Protein AF-A0A926DQU8-F1 (afdb_monomer_lite)

pLDDT: mean 70.8, std 18.69, range [37.03, 91.19]

Sequence (102 aa):
MAKAKTETKAEETNVTATGTEEAESFETAAEDNRVDYCLPMNLLTNDDTMEACVNGKVYQIRCGETVRIPKELAEVLDNAIAQKKKVDAMIKAREKKSVEIS

Foldseek 3Di:
DDDDDDDDDDDDDDDDDPDPPPPPPPPPPDPLQWDFAAAACPQDPQPDWDWDADPNDIDTHHHGDTDIGHPVVRVVSVVVSVVVVVVVVVVVVVVVVVVVVD

Organism: NCBI:txid2763657

Structure (mmCIF, N/CA/C/O backbone):
data_AF-A0A926DQU8-F1
#
_entry.id   AF-A0A926DQU8-F1
#
loop_
_atom_site.group_PDB
_atom_site.id
_atom_site.type_symbol
_atom_site.label_atom_id
_atom_site.label_alt_id
_atom_site.label_comp_id
_atom_site.label_asym_id
_atom_site.label_entity_id
_atom_site.label_seq_id
_atom_site.pdbx_PDB_ins_code
_atom_site.Cartn_x
_atom_site.Cartn_y
_atom_site.Cartn_z
_atom_site.occupancy
_atom_site.B_iso_or_equiv
_atom_site.auth_seq_id
_atom_site.auth_comp_id
_atom_site.auth_asym_id
_atom_site.auth_atom_id
_atom_site.pdbx_PDB_model_num
ATOM 1 N N . MET A 1 1 ? -36.649 47.539 63.763 1.00 37.03 1 MET A N 1
ATOM 2 C CA . MET A 1 1 ? -35.679 48.635 63.550 1.00 37.03 1 MET A CA 1
ATOM 3 C C . MET A 1 1 ? -34.281 48.036 63.510 1.00 37.03 1 MET A C 1
ATOM 5 O O . MET A 1 1 ? -33.989 47.175 64.326 1.00 37.03 1 MET A O 1
ATOM 9 N N . ALA A 1 2 ? -33.495 48.438 62.507 1.00 43.38 2 ALA A N 1
ATOM 10 C CA . ALA A 1 2 ? -32.094 48.072 62.245 1.00 43.38 2 ALA A CA 1
ATOM 11 C C . ALA A 1 2 ? -31.155 48.469 63.422 1.00 43.38 2 ALA A C 1
ATOM 13 O O . ALA A 1 2 ? -31.592 49.215 64.291 1.00 43.38 2 ALA A O 1
ATOM 14 N N . LYS A 1 3 ? -29.885 48.057 63.566 1.00 41.94 3 LYS A N 1
ATOM 15 C CA . LYS A 1 3 ? -28.731 47.998 62.639 1.00 41.94 3 LYS A CA 1
ATOM 16 C C . LYS A 1 3 ? -27.643 47.095 63.271 1.00 41.94 3 LYS A C 1
ATOM 18 O O . LYS A 1 3 ? -27.452 47.146 64.479 1.00 41.94 3 LYS A O 1
ATOM 23 N N . ALA A 1 4 ? -27.079 46.138 62.532 1.00 48.06 4 ALA A N 1
ATOM 24 C CA . ALA A 1 4 ? -25.745 46.165 61.902 1.00 48.06 4 ALA A CA 1
ATOM 25 C C . ALA A 1 4 ? -24.561 46.480 62.843 1.00 48.06 4 ALA A C 1
ATOM 27 O O . ALA A 1 4 ? -24.440 47.594 63.350 1.00 48.06 4 ALA A O 1
ATOM 28 N N . LYS A 1 5 ? -23.653 45.505 62.992 1.00 45.47 5 LYS A N 1
ATOM 29 C CA . LYS A 1 5 ? -22.332 45.657 63.610 1.00 45.47 5 LYS A CA 1
ATOM 30 C C . LYS A 1 5 ? -21.274 44.947 62.747 1.00 45.47 5 LYS A C 1
ATOM 32 O O . LYS A 1 5 ? -21.399 43.755 62.497 1.00 45.47 5 LYS A O 1
ATOM 37 N N . THR A 1 6 ? -20.263 45.733 62.363 1.00 45.09 6 THR A N 1
ATOM 38 C CA . THR A 1 6 ? -18.820 45.408 62.277 1.00 45.09 6 THR A CA 1
ATOM 39 C C . THR A 1 6 ? -18.296 44.387 61.251 1.00 45.09 6 THR A C 1
ATOM 41 O O . THR A 1 6 ? -18.389 43.184 61.440 1.00 45.09 6 THR A O 1
ATOM 44 N N . GLU A 1 7 ? -17.691 44.939 60.191 1.00 43.81 7 GLU A N 1
ATOM 45 C CA . GLU A 1 7 ? -16.244 44.906 59.869 1.00 43.81 7 GLU A CA 1
ATOM 46 C C . GLU A 1 7 ? -15.446 43.578 59.837 1.00 43.81 7 GLU A C 1
ATOM 48 O O . GLU A 1 7 ? -15.145 42.976 60.857 1.00 43.81 7 GLU A O 1
ATOM 53 N N . THR A 1 8 ? -14.956 43.291 58.620 1.00 38.62 8 THR A N 1
ATOM 54 C CA . THR A 1 8 ? -13.529 43.144 58.244 1.00 38.62 8 THR A CA 1
ATOM 55 C C . THR A 1 8 ? -12.752 41.852 58.581 1.00 38.62 8 THR A C 1
ATOM 57 O O . THR A 1 8 ? -12.246 41.670 59.677 1.00 38.62 8 THR A O 1
ATOM 60 N N . LYS A 1 9 ? -12.516 41.083 57.499 1.00 43.66 9 LYS A N 1
ATOM 61 C CA . LYS A 1 9 ? -11.276 40.399 57.044 1.00 43.66 9 LYS A CA 1
ATOM 62 C C . LYS A 1 9 ? -10.575 39.366 57.953 1.00 43.66 9 LYS A C 1
ATOM 64 O O . LYS A 1 9 ? -9.826 39.734 58.847 1.00 43.66 9 LYS A O 1
ATOM 69 N N . ALA A 1 10 ? -10.616 38.106 57.514 1.00 39.53 10 ALA A N 1
ATOM 70 C CA . ALA A 1 10 ? -9.487 37.160 57.439 1.00 39.53 10 ALA A CA 1
ATOM 71 C C . ALA A 1 10 ? -9.905 36.053 56.445 1.00 39.53 10 ALA A C 1
ATOM 73 O O . ALA A 1 10 ? -10.998 35.520 56.565 1.00 39.53 10 ALA A O 1
ATOM 74 N N . GLU A 1 11 ? -9.292 35.976 55.262 1.00 48.72 11 GLU A N 1
ATOM 75 C CA . GLU A 1 11 ? -8.352 34.897 54.915 1.00 48.72 11 GLU A CA 1
ATOM 76 C C . GLU A 1 11 ? -8.932 33.496 55.172 1.00 48.72 11 GLU A C 1
ATOM 78 O O . GLU A 1 11 ? -8.790 32.959 56.262 1.00 48.72 11 GLU A O 1
ATOM 83 N N . GLU A 1 12 ? -9.548 32.900 54.146 1.00 44.03 12 GLU A N 1
ATOM 84 C CA . GLU A 1 12 ? -9.717 31.449 54.077 1.00 44.03 12 GLU A CA 1
ATOM 85 C C . GLU A 1 12 ? -9.359 30.947 52.678 1.00 44.03 12 GLU A C 1
ATOM 87 O O . GLU A 1 12 ? -9.964 31.266 51.653 1.00 44.03 12 GLU A O 1
ATOM 92 N N . THR A 1 13 ? -8.275 30.192 52.688 1.00 48.00 13 THR A N 1
ATOM 93 C CA . THR A 1 13 ? -7.799 29.261 51.687 1.00 48.00 13 THR A CA 1
ATOM 94 C C . THR A 1 13 ? -8.818 28.140 51.460 1.00 48.00 13 THR A C 1
ATOM 96 O O . THR A 1 13 ? -9.436 27.650 52.397 1.00 48.00 13 THR A O 1
ATOM 99 N N . ASN A 1 14 ? -8.794 27.620 50.230 1.00 38.25 14 ASN A N 1
ATOM 100 C CA . ASN A 1 14 ? -9.113 26.241 49.844 1.00 38.25 14 ASN A CA 1
ATOM 101 C C . ASN A 1 14 ? -10.560 25.921 49.402 1.00 38.25 14 ASN A C 1
ATOM 103 O O . ASN A 1 14 ? -11.458 25.747 50.213 1.00 38.25 14 ASN A O 1
ATOM 107 N N . VAL A 1 15 ? -10.701 25.783 48.070 1.00 50.12 15 VAL A N 1
ATOM 108 C CA . VAL A 1 15 ? -11.264 24.625 47.331 1.00 50.12 15 VAL A CA 1
ATOM 109 C C . VAL A 1 15 ? -12.602 24.093 47.868 1.00 50.12 15 VAL A C 1
ATOM 111 O O . VAL A 1 15 ? -12.702 23.605 48.982 1.00 50.12 15 VAL A O 1
ATOM 114 N N . THR A 1 16 ? -13.678 24.068 47.081 1.00 37.53 16 THR A N 1
ATOM 115 C CA . THR A 1 16 ? -13.980 22.911 46.216 1.00 37.53 16 THR A CA 1
ATOM 116 C C . THR A 1 16 ? -15.029 23.298 45.172 1.00 37.53 16 THR A C 1
ATOM 118 O O . THR A 1 16 ? -16.161 23.634 45.514 1.00 37.53 16 THR A O 1
ATOM 121 N N . ALA A 1 17 ? -14.665 23.214 43.892 1.00 50.97 17 ALA A N 1
ATOM 122 C CA . ALA A 1 17 ? -15.615 23.206 42.788 1.00 50.97 17 ALA A CA 1
ATOM 123 C C . ALA A 1 17 ? -16.282 21.823 42.728 1.00 50.97 17 ALA A C 1
ATOM 125 O O . ALA A 1 17 ? -15.623 20.829 42.439 1.00 50.97 17 ALA A O 1
ATOM 126 N N . THR A 1 18 ? -17.581 21.757 43.014 1.00 46.19 18 THR A N 1
ATOM 127 C CA . THR A 1 18 ? -18.427 20.596 42.704 1.00 46.19 18 THR A CA 1
ATOM 128 C C . THR A 1 18 ? -19.471 21.035 41.689 1.00 46.19 18 THR A C 1
ATOM 130 O O . THR A 1 18 ? -20.553 21.504 42.022 1.00 46.19 18 THR A O 1
ATOM 133 N N . GLY A 1 19 ? -19.090 20.923 40.422 1.00 43.78 19 GLY A N 1
ATOM 134 C CA . GLY A 1 19 ? -19.987 20.935 39.277 1.00 43.78 19 GLY A CA 1
ATOM 135 C C . GLY A 1 19 ? -19.569 19.773 38.394 1.00 43.78 19 GLY A C 1
ATOM 136 O O . GLY A 1 19 ? -18.785 19.951 37.469 1.00 43.78 19 GLY A O 1
ATOM 137 N N . THR A 1 20 ? -19.982 18.562 38.758 1.00 44.72 20 THR A N 1
ATOM 138 C CA . THR A 1 20 ? -19.794 17.379 37.917 1.00 44.72 20 THR A CA 1
ATOM 139 C C . THR A 1 20 ? -21.018 17.285 37.021 1.00 44.72 20 THR A C 1
ATOM 141 O O . THR A 1 20 ? -22.003 16.634 37.351 1.00 44.72 20 THR A O 1
ATOM 144 N N . GLU A 1 21 ? -20.988 18.024 35.917 1.00 45.16 21 GLU A N 1
ATOM 145 C CA . GLU A 1 21 ? -21.842 17.735 34.773 1.00 45.16 21 GLU A CA 1
ATOM 146 C C . GLU A 1 21 ? -21.273 16.467 34.127 1.00 45.16 21 GLU A C 1
ATOM 148 O O . GLU A 1 21 ? -20.227 16.496 33.477 1.00 45.16 21 GLU A O 1
ATOM 153 N N . GLU A 1 22 ? -21.921 15.329 34.380 1.00 45.66 22 GLU A N 1
ATOM 154 C CA . GLU A 1 22 ? -21.715 14.112 33.598 1.00 45.66 22 GLU A CA 1
ATOM 155 C C . GLU A 1 22 ? -22.202 14.381 32.172 1.00 45.66 22 GLU A C 1
ATOM 157 O O . GLU A 1 22 ? -23.371 14.217 31.831 1.00 45.66 22 GLU A O 1
ATOM 162 N N . ALA A 1 23 ? -21.284 14.841 31.326 1.00 46.84 23 ALA A N 1
ATOM 163 C CA . ALA A 1 23 ? -21.418 14.691 29.893 1.00 46.84 23 ALA A CA 1
ATOM 164 C C . ALA A 1 23 ? -21.189 13.207 29.578 1.00 46.84 23 ALA A C 1
ATOM 166 O O . ALA A 1 23 ? -20.057 12.775 29.364 1.00 46.84 23 ALA A O 1
ATOM 167 N N . GLU A 1 24 ? -22.266 12.419 29.574 1.00 48.25 24 GLU A N 1
ATOM 168 C CA . GLU A 1 24 ? -22.286 11.117 28.912 1.00 48.25 24 GLU A CA 1
ATOM 169 C C . GLU A 1 24 ? -22.035 11.344 27.413 1.00 48.25 24 GLU A C 1
ATOM 171 O O . GLU A 1 24 ? -22.946 11.544 26.608 1.00 48.25 24 GLU A O 1
ATOM 176 N N . SER A 1 25 ? -20.763 11.366 27.022 1.00 53.09 25 SER A N 1
ATOM 177 C CA . SER A 1 25 ? -20.356 11.248 25.630 1.00 53.09 25 SER A CA 1
ATOM 178 C C . SER A 1 25 ? -20.697 9.838 25.161 1.00 53.09 25 SER A C 1
ATOM 180 O O . SER A 1 25 ? -19.944 8.889 25.368 1.00 53.09 25 SER A O 1
ATOM 182 N N . PHE A 1 26 ? -21.864 9.716 24.533 1.00 40.44 26 PHE A N 1
ATOM 183 C CA . PHE A 1 26 ? -22.261 8.560 23.743 1.00 40.44 26 PHE A CA 1
ATOM 184 C C . PHE A 1 26 ? -21.281 8.442 22.562 1.00 40.44 26 PHE A C 1
ATOM 186 O O . PHE A 1 26 ? -21.479 9.029 21.496 1.00 40.44 26 PHE A O 1
ATOM 193 N N . GLU A 1 27 ? -20.170 7.727 22.754 1.00 45.34 27 GLU A N 1
ATOM 194 C CA . GLU A 1 27 ? -19.326 7.271 21.651 1.00 45.34 27 GLU A CA 1
ATOM 195 C C . GLU A 1 27 ? -20.127 6.232 20.868 1.00 45.34 27 GLU A C 1
ATOM 197 O O . GLU A 1 27 ? -20.128 5.036 21.153 1.00 45.34 27 GLU A O 1
ATOM 202 N N . THR A 1 28 ? -20.880 6.723 19.885 1.00 43.75 28 THR A N 1
ATOM 203 C CA . THR A 1 28 ? -21.424 5.917 18.793 1.00 43.75 28 THR A CA 1
ATOM 204 C C . THR A 1 28 ? -20.287 5.037 18.285 1.00 43.75 28 THR A C 1
ATOM 206 O O . THR A 1 28 ? -19.283 5.572 17.814 1.00 43.75 28 THR A O 1
ATOM 209 N N . ALA A 1 29 ? -20.401 3.716 18.444 1.00 50.72 29 ALA A N 1
ATOM 210 C CA . ALA A 1 29 ? -19.371 2.770 18.037 1.00 50.72 29 ALA A CA 1
ATOM 211 C C . ALA A 1 29 ? -19.055 2.994 16.553 1.00 50.72 29 ALA A C 1
ATOM 213 O O . ALA A 1 29 ? -19.834 2.615 15.680 1.00 50.72 29 ALA A O 1
ATOM 214 N N . ALA A 1 30 ? -17.945 3.679 16.272 1.00 57.75 30 ALA A N 1
ATOM 215 C CA . ALA A 1 30 ? -17.452 3.834 14.919 1.00 57.75 30 ALA A CA 1
ATOM 216 C C . ALA A 1 30 ? -17.169 2.424 14.409 1.00 57.75 30 ALA A C 1
ATOM 218 O O . ALA A 1 30 ? -16.332 1.720 14.974 1.00 57.75 30 ALA A O 1
ATOM 219 N N . GLU A 1 31 ? -17.914 1.998 13.394 1.00 59.53 31 GLU A N 1
ATOM 220 C CA . GLU A 1 31 ? -17.697 0.717 12.737 1.00 59.53 31 GLU A CA 1
ATOM 221 C C . GLU A 1 31 ? -16.213 0.652 12.340 1.00 59.53 31 GLU A C 1
ATOM 223 O O . GLU A 1 31 ? -15.722 1.521 11.613 1.00 59.53 31 GLU A O 1
ATOM 228 N N . ASP A 1 32 ? -15.463 -0.293 12.922 1.00 70.31 32 ASP A N 1
ATOM 229 C CA . ASP A 1 32 ? -14.010 -0.403 12.754 1.00 70.31 32 ASP A CA 1
ATOM 230 C C . ASP A 1 32 ? -13.714 -0.818 11.307 1.00 70.31 32 ASP A C 1
ATOM 232 O O . ASP A 1 32 ? -13.551 -1.990 10.985 1.00 70.31 32 ASP A O 1
ATOM 236 N N . ASN A 1 33 ? -13.677 0.159 10.399 1.00 83.50 33 ASN A N 1
ATOM 237 C CA . ASN A 1 33 ? -13.411 -0.024 8.969 1.00 83.50 33 ASN A CA 1
ATOM 238 C C . ASN A 1 33 ? -11.901 -0.179 8.699 1.00 83.50 33 ASN A C 1
ATOM 240 O O . ASN A 1 33 ? -11.341 0.355 7.736 1.00 83.50 33 ASN A O 1
ATOM 244 N N . ARG A 1 34 ? -11.203 -0.839 9.626 1.00 87.19 34 ARG A N 1
ATOM 245 C CA . ARG A 1 34 ? -9.770 -1.092 9.555 1.00 87.19 34 ARG A CA 1
ATOM 246 C C . ARG A 1 34 ? -9.531 -2.517 9.089 1.00 87.19 34 ARG A C 1
ATOM 248 O O . ARG A 1 34 ? -10.207 -3.450 9.508 1.00 87.19 34 ARG A O 1
ATOM 255 N N . VAL A 1 35 ? -8.538 -2.671 8.231 1.00 90.50 35 VAL A N 1
ATOM 256 C CA . VAL A 1 35 ? -8.133 -3.939 7.638 1.00 90.50 35 VAL A CA 1
ATOM 257 C C . VAL A 1 35 ? -6.685 -4.229 7.998 1.00 90.50 35 VAL A C 1
ATOM 259 O O . VAL A 1 35 ? -5.865 -3.315 8.115 1.00 90.50 35 VAL A O 1
ATOM 262 N N . ASP A 1 36 ? -6.378 -5.508 8.181 1.00 90.62 36 ASP A N 1
ATOM 263 C CA . ASP A 1 36 ? -5.004 -5.984 8.261 1.00 90.62 36 ASP A CA 1
ATOM 264 C C . ASP A 1 36 ? -4.372 -5.879 6.873 1.00 90.62 36 ASP A C 1
ATOM 266 O O . ASP A 1 36 ? -4.801 -6.530 5.919 1.00 90.62 36 ASP A O 1
ATOM 270 N N . TYR A 1 37 ? -3.368 -5.018 6.756 1.00 89.81 37 TYR A N 1
ATOM 271 C CA . TYR A 1 37 ? -2.689 -4.730 5.505 1.00 89.81 37 TYR A CA 1
ATOM 272 C C . TYR A 1 37 ? -1.199 -5.018 5.638 1.00 89.81 37 TYR A C 1
ATOM 274 O O . TYR A 1 37 ? -0.564 -4.623 6.615 1.00 89.81 37 TYR A O 1
ATOM 282 N N . CYS A 1 38 ? -0.633 -5.692 4.639 1.00 88.44 38 CYS A N 1
ATOM 283 C CA . CYS A 1 38 ? 0.783 -6.032 4.593 1.00 88.44 38 CYS A CA 1
ATOM 284 C C . CYS A 1 38 ? 1.420 -5.405 3.355 1.00 88.44 38 CYS A C 1
ATOM 286 O O . CYS A 1 38 ? 1.052 -5.717 2.220 1.00 88.44 38 CYS A O 1
ATOM 288 N N . LEU A 1 39 ? 2.390 -4.518 3.576 1.00 84.69 39 LEU A N 1
ATOM 289 C CA . LEU A 1 39 ? 3.104 -3.858 2.492 1.00 84.69 39 LEU A CA 1
ATOM 290 C C . LEU A 1 39 ? 4.224 -4.782 1.969 1.00 84.69 39 LEU A C 1
ATOM 292 O O . LEU A 1 39 ? 5.060 -5.230 2.756 1.00 84.69 39 LEU A O 1
ATOM 296 N N . PRO A 1 40 ? 4.295 -5.084 0.661 1.00 81.19 40 PRO A N 1
ATOM 297 C CA . PRO A 1 40 ? 5.271 -6.038 0.132 1.00 81.19 40 PRO A CA 1
ATOM 298 C C . PRO A 1 40 ? 6.723 -5.529 0.227 1.00 81.19 40 PRO A C 1
ATOM 300 O O . PRO A 1 40 ? 7.009 -4.394 -0.150 1.00 81.19 40 PRO A O 1
ATOM 303 N N . MET A 1 41 ? 7.658 -6.413 0.618 1.00 70.50 41 MET A N 1
ATOM 304 C CA . MET A 1 41 ? 9.087 -6.127 0.904 1.00 70.50 41 MET A CA 1
ATOM 305 C C . MET A 1 41 ? 9.936 -5.531 -0.239 1.00 70.50 41 MET A C 1
ATOM 307 O O . MET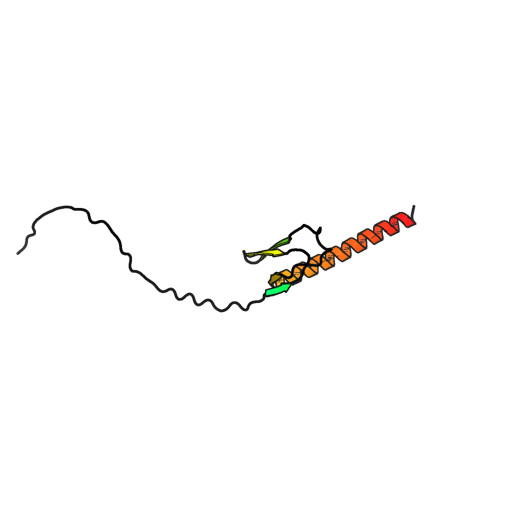 A 1 41 ? 11.092 -5.196 -0.034 1.00 70.50 41 MET A O 1
ATOM 311 N N . ASN A 1 42 ? 9.391 -5.355 -1.440 1.00 68.50 42 ASN A N 1
ATOM 312 C CA . ASN A 1 42 ? 10.141 -4.847 -2.599 1.00 68.50 42 ASN A CA 1
ATOM 313 C C . ASN A 1 42 ? 9.657 -3.471 -3.071 1.00 68.50 42 ASN A C 1
ATOM 315 O O . ASN A 1 42 ? 10.006 -3.024 -4.170 1.00 68.50 42 ASN A O 1
ATOM 319 N N . LEU A 1 43 ? 8.771 -2.834 -2.303 1.00 66.62 43 LEU A N 1
ATOM 320 C CA . LEU A 1 43 ? 8.145 -1.595 -2.729 1.00 66.62 43 LEU A CA 1
ATOM 321 C C . LEU A 1 43 ? 8.940 -0.360 -2.324 1.00 66.62 43 LEU A C 1
ATOM 323 O O . LEU A 1 43 ? 9.205 0.478 -3.190 1.00 66.62 43 LEU A O 1
ATOM 327 N N . LEU A 1 44 ? 9.329 -0.286 -1.054 1.00 64.88 44 LEU A N 1
ATOM 328 C CA . LEU A 1 44 ? 10.289 0.683 -0.555 1.00 64.88 44 LEU A CA 1
ATOM 329 C C . LEU A 1 44 ? 11.642 -0.010 -0.355 1.00 64.88 44 LEU A C 1
ATOM 331 O O . LEU A 1 44 ? 11.731 -1.240 -0.329 1.00 64.88 44 LEU A O 1
ATOM 335 N N . THR A 1 45 ? 12.708 0.775 -0.253 1.00 62.88 45 THR A N 1
ATOM 336 C CA . THR A 1 45 ? 13.991 0.292 0.265 1.00 62.88 45 THR A CA 1
ATOM 337 C C . THR A 1 45 ? 13.749 -0.344 1.639 1.00 62.88 45 THR A C 1
ATOM 339 O O . THR A 1 45 ? 12.924 0.145 2.400 1.00 62.88 45 THR A O 1
ATOM 342 N N . ASN A 1 46 ? 14.380 -1.489 1.926 1.00 57.94 46 ASN A N 1
ATOM 343 C CA . ASN A 1 46 ? 14.008 -2.392 3.035 1.00 57.94 46 ASN A CA 1
ATOM 344 C C . ASN A 1 46 ? 14.041 -1.756 4.450 1.00 57.94 46 ASN A C 1
ATOM 346 O O . ASN A 1 46 ? 13.543 -2.367 5.391 1.00 57.94 46 ASN A O 1
ATOM 350 N N . ASP A 1 47 ? 14.562 -0.535 4.587 1.00 61.00 47 ASP A N 1
ATOM 351 C CA . ASP A 1 47 ? 14.624 0.257 5.823 1.00 61.00 47 ASP A CA 1
ATOM 352 C C . ASP A 1 47 ? 13.612 1.420 5.883 1.00 61.00 47 ASP A C 1
ATOM 354 O O . ASP A 1 47 ? 13.505 2.109 6.899 1.00 61.00 47 ASP A O 1
ATOM 358 N N . ASP A 1 48 ? 12.841 1.659 4.823 1.00 68.75 48 ASP A N 1
ATOM 359 C CA . ASP A 1 48 ? 11.908 2.777 4.773 1.00 68.75 48 ASP A CA 1
ATOM 360 C C . ASP A 1 48 ? 10.566 2.414 5.418 1.00 68.75 48 ASP A C 1
ATOM 362 O O . ASP A 1 48 ? 9.846 1.500 5.001 1.00 68.75 48 ASP A O 1
ATOM 366 N N . THR A 1 49 ? 10.212 3.186 6.445 1.00 77.19 49 THR A N 1
ATOM 367 C CA . THR A 1 49 ? 8.867 3.203 7.026 1.00 77.19 49 THR A CA 1
ATOM 3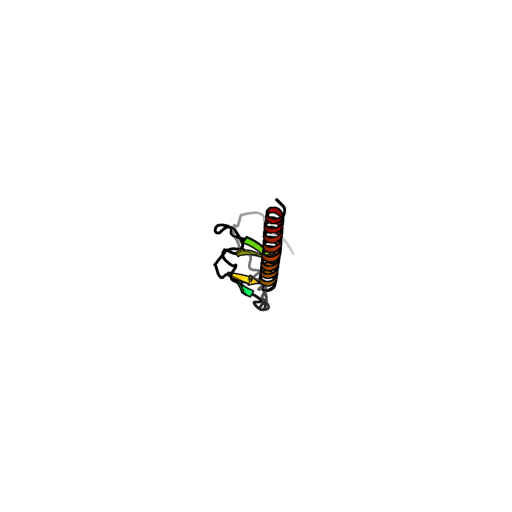68 C C . THR A 1 49 ? 8.030 4.225 6.265 1.00 77.19 49 THR A C 1
ATOM 370 O O . THR A 1 49 ? 8.429 5.379 6.132 1.00 77.19 49 THR A O 1
ATOM 373 N N . MET A 1 50 ? 6.861 3.819 5.773 1.00 81.38 50 MET A N 1
ATOM 374 C CA . MET A 1 50 ? 5.919 4.737 5.143 1.00 81.38 50 MET A CA 1
ATOM 375 C C . MET A 1 50 ? 5.007 5.346 6.206 1.00 81.38 50 MET A C 1
ATOM 377 O O . MET A 1 50 ? 4.346 4.623 6.951 1.00 81.38 50 MET A O 1
ATOM 381 N N . GLU A 1 51 ? 4.939 6.672 6.251 1.00 86.25 51 GLU A N 1
ATOM 382 C CA . GLU A 1 51 ? 4.015 7.400 7.118 1.00 86.25 51 GLU A CA 1
ATOM 383 C C . GLU A 1 51 ? 2.826 7.914 6.310 1.00 86.25 51 GLU A C 1
ATOM 385 O O . GLU A 1 51 ? 2.986 8.607 5.305 1.00 86.25 51 GLU A O 1
ATOM 390 N N . ALA A 1 52 ? 1.618 7.577 6.755 1.00 84.00 52 ALA A N 1
ATOM 391 C CA . ALA A 1 52 ? 0.379 8.033 6.144 1.00 84.00 52 ALA A CA 1
ATOM 392 C C . ALA A 1 52 ? -0.520 8.689 7.191 1.00 84.00 52 ALA A C 1
ATOM 394 O O . ALA A 1 52 ? -0.787 8.113 8.242 1.00 84.00 52 ALA A O 1
ATOM 395 N N . CYS A 1 53 ? -1.016 9.889 6.899 1.00 87.00 53 CYS A N 1
ATOM 396 C CA . CYS A 1 53 ? -1.963 10.584 7.762 1.00 87.00 53 CYS A CA 1
ATOM 397 C C . CYS A 1 53 ? -3.372 10.479 7.174 1.00 87.00 53 CYS A C 1
ATOM 399 O O . CYS A 1 53 ? -3.609 10.922 6.052 1.00 87.00 53 CYS A O 1
ATOM 401 N N . VAL A 1 54 ? -4.303 9.900 7.932 1.00 85.19 54 VAL A N 1
ATOM 402 C CA . VAL A 1 54 ? -5.712 9.756 7.541 1.00 85.19 54 VAL A CA 1
ATOM 403 C C . VAL A 1 54 ? -6.584 10.217 8.700 1.00 85.19 54 VAL A C 1
ATOM 405 O O . VAL A 1 54 ? -6.461 9.708 9.815 1.00 85.19 54 VAL A O 1
ATOM 408 N N . ASN A 1 55 ? -7.462 11.190 8.443 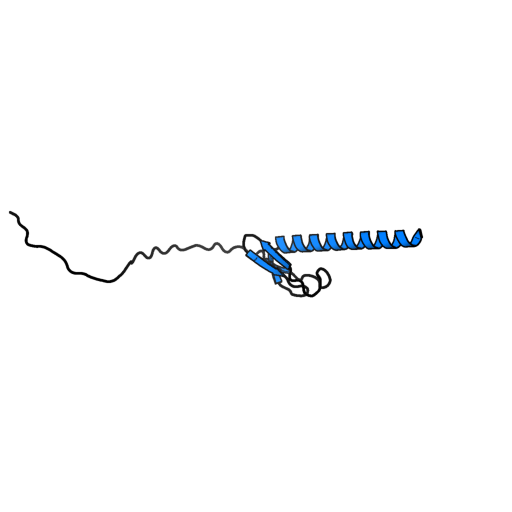1.00 85.50 55 ASN A N 1
ATOM 409 C CA . ASN A 1 55 ? -8.366 11.777 9.442 1.00 85.50 55 ASN A CA 1
ATOM 410 C C . ASN A 1 55 ? -7.641 12.249 10.719 1.00 85.50 55 ASN A C 1
ATOM 412 O O . ASN A 1 55 ? -8.103 12.018 11.833 1.00 85.50 55 ASN A O 1
ATOM 416 N N . GLY A 1 56 ? -6.460 12.858 10.560 1.00 84.00 56 GLY A N 1
ATOM 417 C CA . GLY A 1 56 ? -5.641 13.352 11.674 1.00 84.00 56 GLY A CA 1
ATOM 418 C C . GLY A 1 56 ? -4.911 12.268 12.477 1.00 84.00 56 GLY A C 1
ATOM 419 O O . GLY A 1 56 ? -4.207 12.599 13.428 1.00 84.00 56 GLY A O 1
ATOM 420 N N . LYS A 1 57 ? -5.040 10.986 12.106 1.00 86.12 57 LYS A N 1
ATOM 421 C CA . LYS A 1 57 ? -4.262 9.880 12.680 1.00 86.12 57 LYS A CA 1
ATOM 422 C C . LYS A 1 57 ? -3.110 9.513 11.755 1.00 86.12 57 LYS A C 1
ATOM 424 O O . LYS A 1 57 ? -3.316 9.306 10.561 1.00 86.12 57 LYS A O 1
ATOM 429 N N . VAL A 1 58 ? -1.916 9.393 12.326 1.00 88.44 58 VAL A N 1
ATOM 430 C CA . VAL A 1 58 ? -0.714 8.945 11.617 1.00 88.44 58 VAL A CA 1
ATOM 431 C C . VAL A 1 58 ? -0.587 7.427 11.743 1.00 88.44 58 VAL A C 1
ATOM 433 O O . VAL A 1 58 ? -0.699 6.879 12.838 1.00 88.44 58 VAL A O 1
ATOM 436 N N . TYR A 1 59 ? -0.357 6.762 10.615 1.00 87.94 59 TYR A N 1
ATOM 437 C CA . TYR A 1 59 ? -0.114 5.330 10.496 1.00 87.94 59 TYR A CA 1
ATOM 438 C C . TYR A 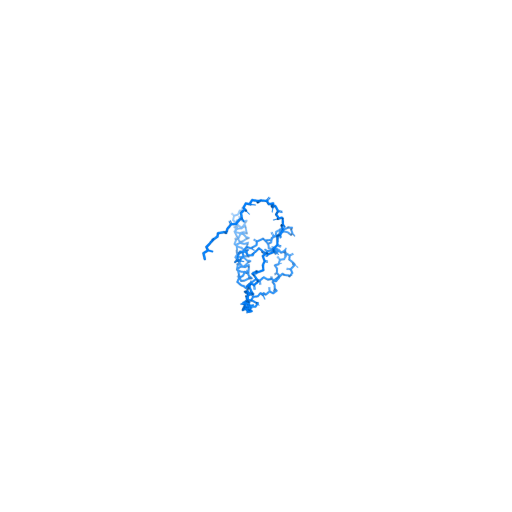1 59 ? 1.305 5.122 9.972 1.00 87.94 59 TYR A C 1
ATOM 440 O O . TYR A 1 59 ? 1.640 5.589 8.884 1.00 87.94 59 TYR A O 1
ATOM 448 N N . GLN A 1 60 ? 2.124 4.421 10.752 1.00 88.06 60 GLN A N 1
ATOM 449 C CA . GLN A 1 60 ? 3.444 3.957 10.336 1.00 88.06 60 GLN A CA 1
ATOM 450 C C . GLN A 1 60 ? 3.317 2.541 9.782 1.00 88.06 60 GLN A C 1
ATOM 452 O O . GLN A 1 60 ? 2.859 1.638 10.477 1.00 88.06 60 GLN A O 1
ATOM 457 N N . ILE A 1 61 ? 3.697 2.363 8.520 1.00 87.56 61 ILE A N 1
ATOM 458 C CA . ILE A 1 61 ? 3.595 1.100 7.793 1.00 87.56 61 ILE A CA 1
ATOM 459 C C . ILE A 1 61 ? 5.007 0.672 7.408 1.00 87.56 61 ILE A C 1
ATOM 461 O O . ILE A 1 61 ? 5.691 1.357 6.644 1.00 87.56 61 ILE A O 1
ATOM 465 N N . ARG A 1 62 ? 5.447 -0.470 7.934 1.00 84.06 62 ARG A N 1
ATOM 466 C CA . ARG A 1 62 ? 6.745 -1.066 7.606 1.00 84.06 62 ARG A CA 1
ATOM 467 C C . ARG A 1 62 ? 6.589 -2.136 6.536 1.00 84.06 62 ARG A C 1
ATOM 469 O O . ARG A 1 62 ? 5.601 -2.868 6.504 1.00 84.06 62 ARG A O 1
ATOM 476 N N . CYS A 1 63 ? 7.580 -2.239 5.657 1.00 83.75 63 CYS A N 1
ATOM 477 C CA . CYS A 1 63 ? 7.621 -3.305 4.663 1.00 83.75 63 CYS A CA 1
ATOM 478 C C . CYS A 1 63 ? 7.687 -4.682 5.346 1.00 83.75 63 CYS A C 1
ATOM 480 O O . CYS A 1 63 ? 8.512 -4.908 6.226 1.00 83.75 63 CYS A O 1
ATOM 482 N N . GLY A 1 64 ? 6.828 -5.611 4.923 1.00 81.69 64 GLY A N 1
ATOM 483 C CA . GLY A 1 64 ? 6.763 -6.974 5.456 1.00 81.69 64 GLY A CA 1
ATOM 484 C C . GLY A 1 64 ? 6.057 -7.120 6.807 1.00 81.69 64 GLY A C 1
ATOM 485 O O . GLY A 1 64 ? 5.905 -8.244 7.279 1.00 81.69 64 GLY A O 1
ATOM 486 N N . GLU A 1 65 ? 5.599 -6.024 7.414 1.00 85.50 65 GLU A N 1
ATOM 487 C CA . GLU A 1 65 ? 4.803 -6.049 8.639 1.00 85.50 65 GLU A CA 1
ATOM 488 C C . GLU A 1 65 ? 3.311 -5.960 8.303 1.00 85.50 65 GLU A C 1
ATOM 490 O O . GLU A 1 65 ? 2.902 -5.237 7.390 1.00 85.50 65 GLU A O 1
ATOM 495 N N . THR A 1 66 ? 2.487 -6.710 9.037 1.00 88.44 66 THR A N 1
ATOM 496 C CA . THR A 1 66 ? 1.028 -6.582 8.945 1.00 88.44 66 THR A CA 1
ATOM 497 C C . THR A 1 66 ? 0.568 -5.531 9.942 1.00 88.44 66 THR A C 1
ATOM 499 O O . THR A 1 66 ? 0.790 -5.676 11.143 1.00 88.44 66 THR A O 1
ATOM 502 N N . VAL A 1 67 ? -0.073 -4.479 9.443 1.00 89.06 67 VAL A N 1
ATOM 503 C CA . VAL A 1 67 ? -0.550 -3.344 10.236 1.00 89.06 67 VAL A CA 1
ATOM 504 C C . VAL A 1 67 ? -2.034 -3.109 9.997 1.00 89.06 67 VAL A C 1
ATOM 506 O O . VAL A 1 67 ? -2.547 -3.310 8.897 1.00 89.06 67 VAL A O 1
ATOM 509 N N . ARG A 1 68 ? -2.737 -2.657 11.038 1.00 90.31 68 ARG A N 1
ATOM 510 C CA . ARG A 1 68 ? -4.182 -2.421 10.992 1.00 90.31 68 ARG A CA 1
ATOM 511 C C . ARG A 1 68 ? -4.466 -0.974 10.595 1.00 90.31 68 ARG A C 1
ATOM 513 O O . ARG A 1 68 ? -4.300 -0.056 11.401 1.00 90.31 68 ARG A O 1
ATOM 520 N N . ILE A 1 69 ? -4.880 -0.769 9.349 1.00 89.81 69 ILE A N 1
ATOM 521 C CA . ILE A 1 69 ? -5.063 0.558 8.743 1.00 89.81 69 ILE A CA 1
ATOM 522 C C . ILE A 1 69 ? -6.476 0.727 8.179 1.00 89.81 69 ILE A C 1
ATOM 524 O O . ILE A 1 69 ? -7.150 -0.269 7.937 1.00 89.81 69 ILE A O 1
ATOM 528 N N . PRO A 1 70 ? -6.959 1.960 7.953 1.00 91.19 70 PRO A N 1
ATOM 529 C CA . PRO A 1 70 ? -8.247 2.185 7.304 1.00 91.19 70 PRO A CA 1
ATOM 530 C C . PRO A 1 70 ? -8.289 1.537 5.918 1.00 91.19 70 PRO A C 1
ATOM 532 O O . PRO A 1 70 ? -7.302 1.599 5.182 1.00 91.19 70 PRO A O 1
ATOM 535 N N . LYS A 1 71 ? -9.437 0.973 5.535 1.00 90.12 71 LYS A N 1
ATOM 536 C CA . LYS A 1 71 ? -9.622 0.356 4.213 1.00 90.12 71 LYS A CA 1
ATOM 537 C C . LYS A 1 71 ? -9.270 1.302 3.060 1.00 90.12 71 LYS A C 1
ATOM 539 O O . LYS A 1 71 ? -8.564 0.906 2.141 1.00 90.12 71 LYS A O 1
ATOM 544 N N . GLU A 1 72 ? -9.674 2.565 3.163 1.00 89.31 72 GLU A N 1
ATOM 545 C CA . GLU A 1 72 ? -9.360 3.597 2.166 1.00 89.31 72 GLU A CA 1
ATOM 546 C C . GLU A 1 72 ? -7.845 3.774 1.984 1.00 89.31 72 GLU A C 1
ATOM 548 O O . GLU A 1 72 ? -7.358 3.952 0.869 1.00 89.31 72 GLU A O 1
ATOM 553 N N . LEU A 1 73 ? -7.078 3.679 3.078 1.00 89.12 73 LEU A N 1
ATOM 554 C CA . LEU A 1 73 ? -5.623 3.763 3.020 1.00 89.12 73 LEU A CA 1
ATOM 555 C C . LEU A 1 73 ? -5.025 2.528 2.340 1.00 89.12 73 LEU A C 1
ATOM 557 O O . LEU A 1 73 ? -4.139 2.676 1.504 1.00 89.12 73 LEU A O 1
ATOM 561 N N . ALA A 1 74 ? -5.527 1.331 2.655 1.00 89.69 74 ALA A N 1
ATOM 562 C CA . ALA A 1 74 ? -5.103 0.096 1.995 1.00 89.69 74 ALA A CA 1
ATOM 563 C C . ALA A 1 74 ? -5.306 0.169 0.470 1.00 89.69 74 ALA A C 1
ATOM 565 O O . ALA A 1 74 ? -4.376 -0.100 -0.288 1.00 89.69 74 ALA A O 1
ATOM 566 N N . GLU A 1 75 ? -6.470 0.640 0.011 1.00 90.81 75 GLU A N 1
ATOM 567 C CA . GLU A 1 75 ? -6.770 0.790 -1.421 1.00 90.81 75 GLU A CA 1
ATOM 568 C C . GLU A 1 75 ? -5.841 1.798 -2.121 1.00 90.81 75 GLU A C 1
ATOM 570 O O . GLU A 1 75 ? -5.412 1.587 -3.261 1.00 90.81 75 GLU A O 1
ATOM 575 N N . VAL A 1 76 ? -5.491 2.898 -1.448 1.00 89.62 76 VAL A N 1
ATOM 576 C CA . VAL A 1 76 ? -4.524 3.878 -1.969 1.00 89.62 76 VAL A CA 1
ATOM 577 C C . VAL A 1 76 ? -3.131 3.259 -2.098 1.00 89.62 76 VAL A C 1
ATOM 579 O O . VAL A 1 76 ? -2.463 3.464 -3.116 1.00 89.62 76 VAL A O 1
ATOM 582 N N . LEU A 1 77 ? -2.701 2.482 -1.102 1.00 87.81 77 LEU A N 1
ATOM 583 C CA . LEU A 1 77 ? -1.404 1.806 -1.121 1.00 87.81 77 LEU A CA 1
ATOM 584 C C . LEU A 1 77 ? -1.335 0.758 -2.238 1.00 87.81 77 LEU A C 1
ATOM 586 O O . LEU A 1 77 ? -0.358 0.744 -2.989 1.00 87.81 77 LEU A O 1
ATOM 590 N N . ASP A 1 78 ? -2.381 -0.047 -2.424 1.00 89.38 78 ASP A N 1
ATOM 591 C CA . ASP A 1 78 ? -2.468 -1.021 -3.519 1.00 89.38 78 ASP A CA 1
ATOM 592 C C . ASP A 1 78 ? -2.389 -0.351 -4.895 1.00 89.38 78 ASP A C 1
ATOM 594 O O . ASP A 1 78 ? -1.659 -0.798 -5.791 1.00 89.38 78 ASP A O 1
ATOM 598 N N . ASN A 1 79 ? -3.079 0.778 -5.062 1.00 89.62 79 ASN A N 1
ATOM 599 C CA . ASN A 1 79 ? -3.005 1.562 -6.289 1.00 89.62 79 ASN A CA 1
ATOM 600 C C . ASN A 1 79 ? -1.599 2.129 -6.524 1.00 89.62 79 ASN A C 1
ATOM 602 O O . ASN A 1 79 ? -1.083 2.041 -7.643 1.00 89.62 79 ASN A O 1
ATOM 606 N N . ALA A 1 80 ? -0.945 2.660 -5.488 1.00 86.31 80 ALA A N 1
ATOM 607 C CA . ALA A 1 80 ? 0.431 3.143 -5.582 1.00 86.31 80 ALA A CA 1
ATOM 608 C C . ALA A 1 80 ? 1.402 2.014 -5.977 1.00 86.31 80 ALA A C 1
ATOM 610 O O . ALA A 1 80 ? 2.250 2.199 -6.856 1.00 86.31 80 ALA A O 1
ATOM 611 N N . ILE A 1 81 ? 1.222 0.815 -5.409 1.00 85.62 81 ILE A N 1
ATOM 612 C CA . ILE A 1 81 ? 1.990 -0.383 -5.767 1.00 85.62 81 ILE A CA 1
ATOM 613 C C . ILE A 1 81 ? 1.811 -0.729 -7.244 1.00 85.62 81 ILE A C 1
ATOM 615 O O . ILE A 1 81 ? 2.788 -0.969 -7.963 1.00 85.62 81 ILE A O 1
ATOM 619 N N . ALA A 1 82 ? 0.562 -0.763 -7.710 1.00 88.31 82 ALA A N 1
ATOM 620 C CA . ALA A 1 82 ? 0.244 -1.086 -9.092 1.00 88.31 82 ALA A CA 1
ATOM 621 C C . ALA A 1 82 ? 0.854 -0.068 -10.069 1.00 88.31 82 ALA A C 1
ATOM 623 O O . ALA A 1 82 ? 1.381 -0.459 -11.114 1.00 88.31 82 ALA A O 1
ATOM 624 N N . GLN A 1 83 ? 0.832 1.223 -9.723 1.00 86.44 83 GLN A N 1
ATOM 625 C CA . GLN A 1 83 ? 1.459 2.277 -10.521 1.00 86.44 83 GLN A CA 1
ATOM 626 C C . GLN A 1 83 ? 2.980 2.113 -10.582 1.00 86.44 83 GLN A C 1
ATOM 628 O O . GLN A 1 83 ? 3.540 2.106 -11.679 1.00 86.44 83 GLN A O 1
ATOM 633 N N . LYS A 1 84 ? 3.648 1.881 -9.443 1.00 84.88 84 LYS A N 1
ATOM 634 C CA . LYS A 1 84 ? 5.103 1.656 -9.403 1.00 84.88 84 LYS A CA 1
ATOM 635 C C . LYS A 1 84 ? 5.517 0.477 -10.283 1.00 84.88 84 LYS A C 1
ATOM 637 O O . LYS A 1 84 ? 6.416 0.617 -11.106 1.00 84.88 84 LYS A O 1
ATOM 642 N N . LYS A 1 85 ? 4.792 -0.647 -10.214 1.00 85.81 85 LYS A N 1
ATOM 643 C CA . LYS A 1 85 ? 5.039 -1.814 -11.082 1.00 85.81 85 LYS A CA 1
ATOM 644 C C . LYS A 1 85 ? 4.917 -1.482 -12.573 1.00 85.81 85 LYS A C 1
ATOM 646 O O . LYS A 1 85 ? 5.728 -1.957 -13.366 1.00 85.81 85 LYS A O 1
ATOM 651 N N . LYS A 1 86 ? 3.919 -0.681 -12.967 1.00 88.00 86 LYS A N 1
ATOM 652 C CA . LYS A 1 86 ? 3.750 -0.245 -14.364 1.00 88.00 86 LYS A CA 1
ATOM 653 C C . LYS A 1 86 ? 4.909 0.641 -14.818 1.00 88.00 86 LYS A C 1
ATOM 655 O O . LYS A 1 86 ? 5.424 0.435 -15.913 1.00 88.00 86 LYS A O 1
ATOM 660 N N . VAL A 1 87 ? 5.331 1.587 -13.981 1.00 86.69 87 VAL A N 1
ATOM 661 C CA . VAL A 1 87 ? 6.466 2.475 -14.273 1.00 86.69 87 VAL A CA 1
ATOM 662 C C . VAL A 1 87 ? 7.767 1.675 -14.388 1.00 86.69 87 VAL A C 1
ATOM 664 O O . VAL A 1 87 ? 8.456 1.800 -15.398 1.00 86.69 87 VAL A O 1
ATOM 667 N N . ASP A 1 88 ? 8.051 0.776 -13.441 1.00 86.06 88 ASP A N 1
ATOM 668 C CA . ASP A 1 88 ? 9.232 -0.100 -13.472 1.00 86.06 88 ASP A CA 1
ATOM 669 C C . ASP A 1 88 ? 9.261 -0.972 -14.742 1.00 86.06 88 ASP A C 1
ATOM 671 O O . ASP A 1 88 ? 10.314 -1.177 -15.352 1.00 86.06 88 ASP A O 1
ATOM 675 N N . ALA A 1 89 ? 8.098 -1.464 -15.187 1.00 85.75 89 ALA A N 1
ATOM 676 C CA . ALA A 1 89 ? 7.980 -2.215 -16.435 1.00 85.75 89 ALA A CA 1
ATOM 677 C C . ALA A 1 89 ? 8.264 -1.347 -17.674 1.00 85.75 89 ALA A C 1
ATOM 679 O O . ALA A 1 89 ? 8.959 -1.799 -18.587 1.00 85.75 89 ALA A O 1
ATOM 680 N N . MET A 1 90 ? 7.773 -0.101 -17.707 1.00 86.88 90 MET A N 1
ATOM 681 C CA . MET A 1 90 ? 8.059 0.835 -18.803 1.00 86.88 90 MET A CA 1
ATOM 682 C C . MET A 1 90 ? 9.542 1.213 -18.866 1.00 86.88 90 MET A C 1
ATOM 684 O O . MET A 1 90 ? 10.103 1.264 -19.961 1.00 86.88 90 MET A O 1
ATOM 688 N N . ILE A 1 91 ? 10.188 1.433 -17.716 1.00 87.12 91 ILE A N 1
ATOM 689 C CA . ILE A 1 91 ? 11.629 1.719 -17.636 1.00 87.12 91 ILE A CA 1
ATOM 690 C C . ILE A 1 91 ? 12.424 0.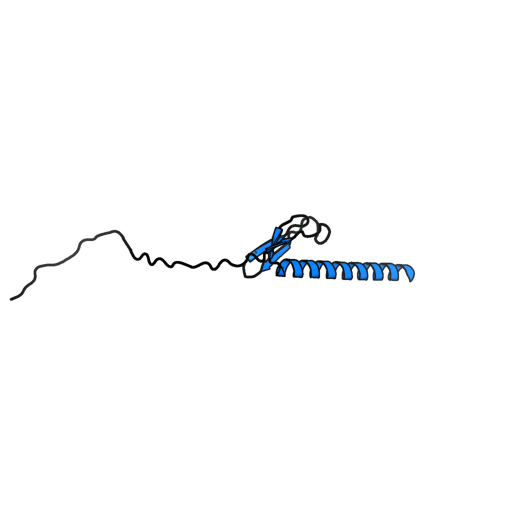545 -18.216 1.00 87.12 91 ILE A C 1
ATOM 692 O O . ILE A 1 91 ? 13.178 0.737 -19.170 1.00 87.12 91 ILE A O 1
ATOM 696 N N . LYS A 1 92 ? 12.166 -0.684 -17.747 1.00 85.06 92 LYS A N 1
ATOM 697 C CA . LYS A 1 92 ? 12.836 -1.892 -18.263 1.00 85.06 92 LYS A CA 1
ATOM 698 C C . LYS A 1 92 ? 12.621 -2.095 -19.764 1.00 85.06 92 LYS A C 1
ATOM 700 O O . LYS A 1 92 ? 13.533 -2.528 -20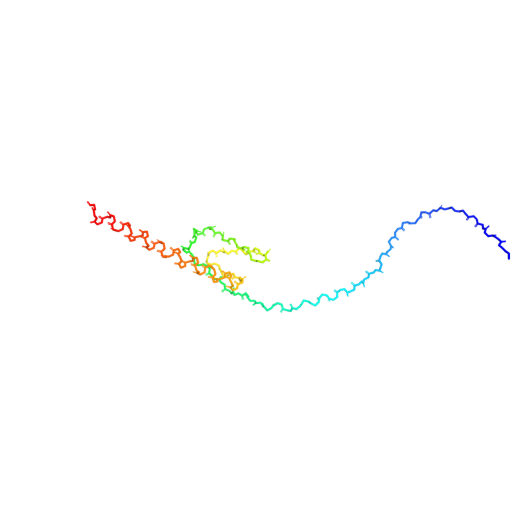.467 1.00 85.06 92 LYS A O 1
ATOM 705 N N . ALA A 1 93 ? 11.423 -1.801 -20.273 1.00 84.50 93 ALA A N 1
ATOM 706 C CA . ALA A 1 93 ? 11.134 -1.889 -21.702 1.00 84.50 93 ALA A CA 1
ATOM 707 C C . ALA A 1 93 ? 11.924 -0.848 -22.515 1.00 84.50 93 ALA A C 1
ATOM 709 O O . ALA A 1 93 ? 12.422 -1.163 -23.596 1.00 84.50 93 ALA A O 1
ATOM 710 N N . ARG A 1 94 ? 12.077 0.375 -21.987 1.00 81.31 94 ARG A N 1
ATOM 711 C CA . ARG A 1 94 ? 12.876 1.436 -22.614 1.00 81.31 94 ARG A CA 1
ATOM 712 C C . ARG A 1 94 ? 14.363 1.085 -22.646 1.00 81.31 94 ARG A C 1
ATOM 714 O O . ARG A 1 94 ? 14.997 1.306 -23.672 1.00 81.31 94 ARG A O 1
ATOM 721 N N . GLU A 1 95 ? 14.900 0.513 -21.571 1.00 81.00 95 GLU A N 1
ATOM 722 C CA . GLU A 1 95 ? 16.303 0.079 -21.507 1.00 81.00 95 GLU A CA 1
ATOM 723 C C . GLU A 1 95 ? 16.599 -1.041 -22.507 1.00 81.00 95 GLU A C 1
ATOM 725 O O . GLU A 1 95 ? 17.536 -0.921 -23.294 1.00 81.00 95 GLU A O 1
ATOM 730 N N . LYS A 1 96 ? 15.756 -2.083 -22.564 1.00 73.12 96 LYS A N 1
ATOM 731 C CA . LYS A 1 96 ? 15.902 -3.158 -23.563 1.00 73.12 96 LYS A CA 1
ATOM 732 C C . LYS A 1 96 ? 15.867 -2.623 -24.990 1.00 73.12 96 LYS A C 1
ATOM 734 O O . LYS A 1 96 ? 16.727 -2.957 -25.798 1.00 73.12 96 LYS A O 1
ATOM 739 N N . LYS A 1 97 ? 14.912 -1.733 -25.273 1.00 71.00 97 LYS A N 1
ATOM 740 C CA . LYS A 1 97 ? 14.786 -1.113 -26.590 1.00 71.00 97 LYS A CA 1
ATOM 741 C C . LYS A 1 97 ? 15.988 -0.229 -26.932 1.00 71.00 97 LYS A C 1
ATOM 743 O O . LYS A 1 97 ? 16.318 -0.130 -28.098 1.00 71.00 97 LYS A O 1
ATOM 748 N N . SER A 1 98 ? 16.661 0.386 -25.959 1.00 65.31 98 SER A N 1
ATOM 749 C CA . SER A 1 98 ? 17.877 1.174 -26.213 1.00 65.31 98 SER A CA 1
ATOM 750 C C . SER A 1 98 ? 19.088 0.306 -26.575 1.00 65.31 98 SER A C 1
ATOM 752 O O . SER A 1 98 ? 19.929 0.747 -27.354 1.00 65.31 98 SER A O 1
ATOM 754 N N . VAL A 1 99 ? 19.181 -0.906 -26.017 1.00 67.62 99 VAL A N 1
ATOM 755 C CA . VAL A 1 99 ? 20.287 -1.846 -26.271 1.00 67.62 99 VAL A CA 1
ATOM 756 C C . VAL A 1 99 ? 20.151 -2.534 -27.631 1.00 67.62 99 VAL A C 1
ATOM 758 O O . VAL A 1 99 ? 21.153 -2.746 -28.293 1.00 67.62 99 VAL A O 1
ATOM 761 N N . GLU A 1 100 ? 18.933 -2.835 -28.091 1.00 61.94 100 GLU A N 1
ATOM 762 C CA . GLU A 1 100 ? 18.712 -3.468 -29.407 1.00 61.94 100 GLU A CA 1
ATOM 763 C C . GLU A 1 100 ? 18.968 -2.545 -30.615 1.00 61.94 100 GLU A C 1
ATOM 765 O O . GLU A 1 100 ? 19.025 -3.029 -31.743 1.00 61.94 100 GLU A O 1
ATOM 770 N N . ILE A 1 101 ? 19.094 -1.229 -30.407 1.00 59.09 101 ILE A N 1
ATOM 771 C CA . ILE A 1 101 ? 19.299 -0.237 -31.483 1.00 59.09 101 ILE A CA 1
ATOM 772 C C . ILE A 1 101 ? 20.740 0.327 -31.471 1.00 59.09 101 ILE A C 1
ATOM 774 O O . ILE A 1 101 ? 21.061 1.191 -32.284 1.00 59.09 101 ILE A O 1
ATOM 778 N N . SER A 1 102 ? 21.603 -0.134 -30.554 1.00 53.47 102 SER A N 1
ATOM 779 C CA . SER A 1 102 ? 23.036 0.222 -30.489 1.00 53.47 102 SER A CA 1
ATOM 780 C C . SER A 1 102 ? 23.900 -0.895 -31.060 1.00 53.47 102 SER A C 1
ATOM 782 O O . SER A 1 102 ? 24.916 -0.562 -31.707 1.00 53.47 102 SER A O 1
#

Secondary structure (DSSP, 8-state):
---------------------------------EEEEEB-TTSS-TTPEEEEEETTEEEEEEBT-EEEEEHHHHHHHHHHHHHHHHHHHHHHHHHHHHHTT-

Radius of gyration: 31.93 Å; chains: 1; bounding box: 59×56×95 Å